Protein AF-A0A2E8JVJ4-F1 (afdb_monomer_lite)

Foldseek 3Di:
DDPDDDFDWDFDDDPPDDTDTHGPVVVVVVVVVVVCCVVVVVVCVVVVVVVVVVVVVCVVVVVDPDDDDPDPVVVVVVVVD

Secondary structure (DSSP, 8-state):
----PPPPEEEE--TTS--EEEEHHHHHHHHHHHHHHHHHHHHHHHHHHHHHHHHHHHHHTTSSPPPPP--THHHHTTS--

Sequence (81 aa):
MTRHKPAKVVKLSVLEFEDKFIPISLFSVAIGVIVIFTFTFPILGILTIPIMIAFIGGILTEGISFVEEPNAQKIAASEEE

pLDDT: mean 79.52, std 15.22, range [41.41, 96.56]

Radius of gyration: 28.28 Å; chains: 1; bounding box: 76×32×64 Å

Structure (mmCIF, N/CA/C/O backbone):
data_AF-A0A2E8JVJ4-F1
#
_entry.id   AF-A0A2E8JVJ4-F1
#
loop_
_atom_site.group_PDB
_atom_site.id
_atom_site.type_symbol
_atom_site.label_atom_id
_atom_site.label_alt_id
_atom_site.label_comp_id
_atom_site.label_asym_id
_atom_site.label_entity_id
_atom_site.label_seq_id
_atom_site.pdbx_PDB_ins_code
_atom_site.Cartn_x
_atom_site.Cartn_y
_atom_site.Cartn_z
_atom_site.occupancy
_atom_site.B_iso_or_equiv
_atom_site.auth_seq_id
_atom_site.auth_comp_id
_atom_site.auth_asym_id
_atom_site.auth_atom_id
_atom_site.pdbx_PDB_model_num
ATOM 1 N N . MET A 1 1 ? 7.746 -12.148 -42.432 1.00 41.41 1 MET A N 1
ATOM 2 C CA . MET A 1 1 ? 8.878 -11.719 -41.578 1.00 41.41 1 MET A CA 1
ATOM 3 C C . MET A 1 1 ? 8.454 -10.486 -40.792 1.00 41.41 1 MET A C 1
ATOM 5 O O . MET A 1 1 ? 8.405 -9.402 -41.357 1.00 41.41 1 MET A O 1
ATOM 9 N N . THR A 1 2 ? 8.053 -10.634 -39.530 1.00 55.06 2 THR A N 1
ATOM 10 C CA . THR A 1 2 ? 7.679 -9.495 -38.679 1.00 55.06 2 THR A CA 1
ATOM 11 C C . THR A 1 2 ? 8.938 -8.911 -38.040 1.00 55.06 2 THR A C 1
ATOM 13 O O . THR A 1 2 ? 9.680 -9.585 -37.332 1.00 55.06 2 THR A O 1
ATOM 16 N N . ARG A 1 3 ? 9.222 -7.646 -38.356 1.00 52.56 3 ARG A N 1
ATOM 17 C CA . ARG A 1 3 ? 10.375 -6.891 -37.854 1.00 52.56 3 ARG A CA 1
ATOM 18 C C . ARG A 1 3 ? 10.218 -6.695 -36.342 1.00 52.56 3 ARG A C 1
ATOM 20 O O . ARG A 1 3 ? 9.432 -5.853 -35.914 1.00 52.56 3 ARG A O 1
ATOM 27 N N . HIS A 1 4 ? 10.944 -7.471 -35.539 1.00 62.84 4 HIS A N 1
ATOM 28 C CA . HIS A 1 4 ? 10.987 -7.298 -34.088 1.00 62.84 4 HIS A CA 1
ATOM 29 C C . HIS A 1 4 ? 11.634 -5.934 -33.797 1.00 62.84 4 HIS A C 1
ATOM 31 O O . HIS A 1 4 ? 12.836 -5.750 -33.987 1.00 62.84 4 HIS A O 1
ATOM 37 N N . LYS A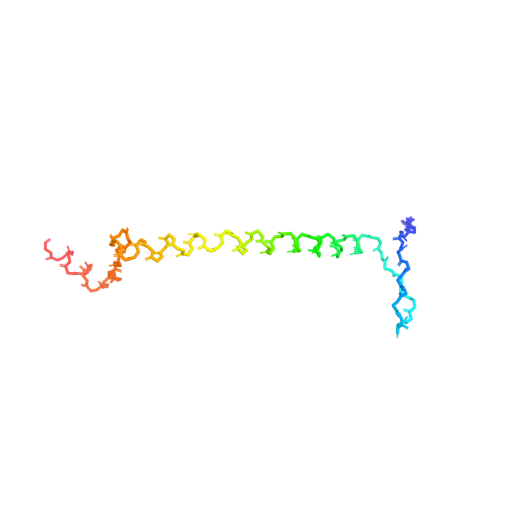 1 5 ? 10.834 -4.926 -33.421 1.00 69.06 5 LYS A N 1
ATOM 38 C CA . LYS A 1 5 ? 11.380 -3.649 -32.939 1.00 69.06 5 LYS A CA 1
ATOM 39 C C . LYS A 1 5 ? 12.224 -3.936 -31.687 1.00 69.06 5 LYS A C 1
ATOM 41 O O . LYS A 1 5 ? 11.766 -4.716 -30.847 1.00 69.06 5 LYS A O 1
ATOM 46 N N . PRO A 1 6 ? 13.412 -3.324 -31.537 1.00 68.81 6 PRO A N 1
ATOM 47 C CA . PRO A 1 6 ? 14.204 -3.490 -30.327 1.00 68.81 6 PRO A CA 1
ATOM 48 C C . PRO A 1 6 ? 13.402 -2.966 -29.130 1.00 68.81 6 PRO A C 1
ATOM 50 O O . PRO A 1 6 ? 12.948 -1.818 -29.131 1.00 68.81 6 PRO A O 1
ATOM 53 N N . ALA A 1 7 ? 13.176 -3.825 -28.135 1.00 73.62 7 ALA A N 1
ATOM 54 C CA . ALA A 1 7 ? 12.510 -3.437 -26.900 1.00 73.62 7 ALA A CA 1
ATOM 55 C C . ALA A 1 7 ? 13.425 -2.482 -26.122 1.00 73.62 7 ALA A C 1
ATOM 57 O O . ALA A 1 7 ? 14.606 -2.767 -25.930 1.00 73.62 7 ALA A O 1
ATOM 58 N N . LYS A 1 8 ? 12.894 -1.334 -25.685 1.00 81.44 8 LYS A N 1
ATOM 59 C CA . LYS A 1 8 ? 13.648 -0.417 -24.825 1.00 81.44 8 LYS A CA 1
ATOM 60 C C . LYS A 1 8 ? 13.812 -1.060 -23.445 1.00 81.44 8 LYS A C 1
ATOM 62 O O . LYS A 1 8 ? 12.822 -1.482 -22.841 1.00 81.44 8 LYS A O 1
ATOM 67 N N . VAL A 1 9 ? 15.045 -1.116 -22.958 1.00 86.50 9 VAL A N 1
ATOM 68 C CA . VAL A 1 9 ? 15.417 -1.758 -21.691 1.00 86.50 9 VAL A CA 1
ATOM 69 C C . VAL A 1 9 ? 16.068 -0.756 -20.740 1.00 86.50 9 VAL A C 1
ATOM 71 O O . VAL A 1 9 ? 16.689 0.211 -21.178 1.00 86.50 9 VAL A O 1
ATOM 74 N N . VAL A 1 10 ? 15.922 -1.000 -19.442 1.00 82.25 10 VAL A N 1
ATOM 75 C CA . VAL A 1 10 ? 16.623 -0.316 -18.353 1.00 82.25 10 VAL A CA 1
ATOM 76 C C . VAL A 1 10 ? 17.732 -1.234 -17.867 1.00 82.25 10 VAL A C 1
ATOM 78 O O . VAL A 1 10 ? 17.493 -2.417 -17.628 1.00 82.25 10 VAL A O 1
ATOM 81 N N . LYS A 1 11 ? 18.939 -0.689 -17.716 1.00 83.94 11 LYS A N 1
ATOM 82 C CA . LYS A 1 11 ? 20.051 -1.379 -17.068 1.00 83.94 11 LYS A CA 1
ATOM 83 C C . LYS A 1 11 ? 19.946 -1.149 -15.563 1.00 83.94 11 LYS A C 1
ATOM 85 O O . LYS A 1 11 ? 20.046 -0.008 -15.118 1.00 83.94 11 LYS A O 1
ATOM 90 N N . LEU A 1 12 ? 19.733 -2.212 -14.799 1.00 80.06 12 LEU A N 1
ATOM 91 C CA . LEU A 1 12 ? 19.786 -2.173 -13.342 1.00 80.06 12 LEU A CA 1
ATOM 92 C C . LEU A 1 12 ? 21.100 -2.783 -12.876 1.00 80.06 12 LEU A C 1
ATOM 94 O O . LEU A 1 12 ? 21.406 -3.927 -13.207 1.00 80.06 12 LEU A O 1
ATOM 98 N N . SER A 1 13 ? 21.840 -1.999 -12.100 1.00 76.69 13 SER A N 1
ATOM 99 C CA . SER A 1 13 ? 23.031 -2.438 -11.387 1.00 76.69 13 SER A CA 1
ATOM 100 C C . SER A 1 13 ? 22.699 -2.378 -9.902 1.00 76.69 13 SER A C 1
ATOM 102 O O . SER A 1 13 ? 22.472 -1.299 -9.352 1.00 76.69 13 SER A O 1
ATOM 104 N N . VAL A 1 14 ? 22.552 -3.543 -9.281 1.00 74.81 14 VAL A N 1
ATOM 105 C CA . VAL A 1 14 ? 22.407 -3.668 -7.827 1.00 74.81 14 VAL A CA 1
ATOM 106 C C . VAL A 1 14 ? 23.784 -4.061 -7.315 1.00 74.81 14 VAL A C 1
ATOM 108 O O . VAL A 1 14 ? 24.421 -4.898 -7.940 1.00 74.81 14 VAL A O 1
ATOM 111 N N . LEU A 1 15 ? 24.238 -3.457 -6.212 1.00 69.19 15 LEU A N 1
ATOM 112 C CA . LEU A 1 15 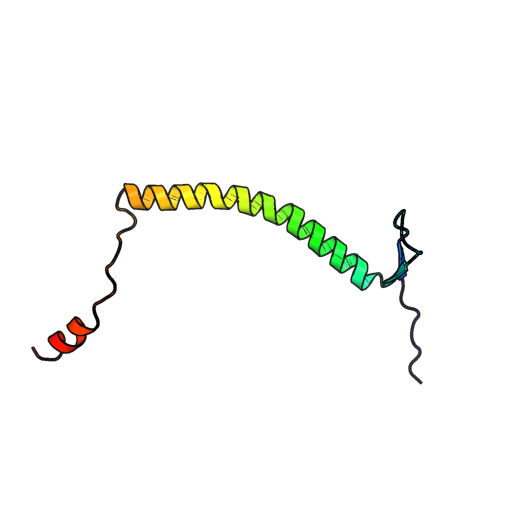? 25.619 -3.540 -5.699 1.00 69.19 15 LEU A CA 1
ATOM 113 C C . LEU A 1 15 ? 26.234 -4.957 -5.672 1.00 69.19 15 LEU A C 1
ATOM 115 O O . LEU A 1 15 ? 27.451 -5.078 -5.760 1.00 69.19 15 LEU A O 1
ATOM 119 N N . GLU A 1 16 ? 25.415 -6.008 -5.580 1.00 64.56 16 GLU A N 1
ATOM 120 C CA . GLU A 1 16 ? 25.846 -7.410 -5.476 1.00 64.56 16 GLU A CA 1
ATOM 121 C C . GLU A 1 16 ? 25.408 -8.312 -6.649 1.00 64.56 16 GLU A C 1
ATOM 123 O O . GLU A 1 16 ? 25.630 -9.520 -6.609 1.00 64.56 16 GLU A O 1
ATOM 128 N N . PHE A 1 17 ? 24.785 -7.771 -7.700 1.00 65.00 17 PHE A N 1
ATOM 129 C CA . PHE A 1 17 ? 24.271 -8.568 -8.820 1.00 65.00 17 PHE A CA 1
ATOM 130 C C . PHE A 1 17 ? 24.823 -8.105 -10.165 1.00 65.00 17 PHE A C 1
ATOM 132 O O . PHE A 1 17 ? 25.017 -6.915 -10.402 1.00 65.00 17 PHE A O 1
ATOM 139 N N . GLU A 1 18 ? 25.012 -9.066 -11.073 1.00 74.31 18 GLU A N 1
ATOM 140 C CA . GLU A 1 18 ? 25.331 -8.780 -12.470 1.00 74.31 18 GLU A CA 1
ATOM 141 C C . GLU A 1 18 ? 24.295 -7.840 -13.095 1.00 74.31 18 GLU A C 1
ATOM 143 O O . GLU A 1 18 ? 23.098 -7.908 -12.795 1.00 74.31 18 GLU A O 1
ATOM 148 N N . ASP A 1 19 ? 24.767 -6.975 -13.993 1.00 77.94 19 ASP A N 1
ATOM 149 C CA . ASP A 1 19 ? 23.938 -6.001 -14.688 1.00 77.94 19 ASP A CA 1
ATOM 150 C C . ASP A 1 19 ? 22.779 -6.688 -15.428 1.00 77.94 19 ASP A C 1
ATOM 152 O O . ASP A 1 19 ? 22.982 -7.413 -16.407 1.00 77.94 19 ASP A O 1
ATOM 156 N N . LYS A 1 20 ? 21.539 -6.424 -14.999 1.00 79.31 20 LYS A N 1
ATOM 157 C CA . LYS A 1 20 ? 20.337 -6.968 -15.648 1.00 79.31 20 LYS A CA 1
ATOM 158 C C . LYS A 1 20 ? 19.654 -5.916 -16.508 1.00 79.31 20 LYS A C 1
ATOM 160 O O . LYS A 1 20 ? 19.407 -4.791 -16.076 1.00 79.31 20 LYS A O 1
ATOM 165 N N . PHE A 1 21 ? 19.292 -6.314 -17.725 1.00 84.56 21 PHE A N 1
ATOM 166 C CA . PHE A 1 21 ? 18.498 -5.500 -18.641 1.00 84.56 21 PHE A CA 1
ATOM 167 C C . PHE A 1 21 ? 17.026 -5.889 -18.527 1.00 84.56 21 PHE A C 1
ATOM 169 O O . PHE A 1 21 ? 16.635 -6.990 -18.912 1.00 84.56 21 PHE A O 1
ATOM 176 N N . ILE A 1 22 ? 16.203 -4.984 -18.001 1.00 83.94 22 ILE A N 1
ATOM 177 C CA . ILE A 1 22 ? 14.765 -5.209 -17.820 1.00 83.94 22 ILE A CA 1
ATOM 178 C C . ILE A 1 22 ? 13.989 -4.359 -18.831 1.00 83.94 22 ILE A C 1
ATOM 180 O O . ILE A 1 22 ? 14.273 -3.168 -18.959 1.00 83.94 22 ILE A O 1
ATOM 184 N N . PRO A 1 23 ? 12.994 -4.910 -19.548 1.00 88.88 23 PRO A N 1
ATOM 185 C CA . PRO A 1 23 ? 12.093 -4.119 -20.381 1.00 88.88 23 PRO A CA 1
ATOM 186 C C . PRO A 1 23 ? 11.464 -2.954 -19.604 1.00 88.88 23 PRO A C 1
ATOM 188 O O . PRO A 1 23 ? 10.956 -3.147 -18.499 1.00 88.88 23 PRO A O 1
ATOM 191 N N . ILE A 1 24 ? 11.442 -1.755 -20.198 1.00 88.25 24 ILE A N 1
ATOM 192 C CA . ILE A 1 24 ? 10.887 -0.547 -19.551 1.00 88.25 24 ILE A CA 1
ATOM 193 C C . ILE A 1 24 ? 9.448 -0.766 -19.077 1.00 88.25 24 ILE A C 1
ATOM 195 O O . ILE A 1 24 ? 9.076 -0.267 -18.020 1.00 88.25 24 ILE A O 1
ATOM 199 N N . SER A 1 25 ? 8.646 -1.528 -19.825 1.00 88.19 25 SER A N 1
ATOM 200 C CA . SER A 1 25 ? 7.269 -1.847 -19.443 1.00 88.19 25 SER A CA 1
ATOM 201 C C . SER A 1 25 ? 7.203 -2.538 -18.079 1.00 88.19 25 SER A C 1
ATOM 203 O O . SER A 1 25 ? 6.507 -2.059 -17.188 1.00 88.19 25 SER A O 1
ATOM 205 N N . LEU A 1 26 ? 7.986 -3.599 -17.877 1.00 87.25 26 LEU A N 1
ATOM 206 C CA . LEU A 1 26 ? 8.036 -4.328 -16.607 1.00 87.25 26 LEU A CA 1
ATOM 207 C C . LEU A 1 26 ? 8.557 -3.447 -15.470 1.00 87.25 26 LEU A C 1
ATOM 209 O O . LEU A 1 26 ? 7.987 -3.443 -14.381 1.00 87.25 26 LEU A O 1
ATOM 213 N N . PHE A 1 27 ? 9.592 -2.652 -15.743 1.00 89.25 27 PHE A N 1
ATOM 214 C CA . PHE A 1 27 ? 10.146 -1.724 -14.761 1.00 89.25 27 PHE A CA 1
ATOM 215 C C . PHE A 1 27 ? 9.126 -0.658 -14.327 1.00 89.25 27 PHE A C 1
ATOM 217 O O . PHE A 1 27 ? 8.956 -0.406 -13.136 1.00 89.25 27 PHE A O 1
ATOM 224 N N . SER A 1 28 ? 8.391 -0.076 -15.279 1.00 89.94 28 SER A N 1
ATOM 225 C CA . SER A 1 28 ? 7.364 0.935 -14.997 1.00 89.94 28 SER A CA 1
ATOM 226 C C . SER A 1 28 ? 6.190 0.384 -14.190 1.00 89.94 28 SER A C 1
ATOM 228 O O . SER A 1 28 ? 5.711 1.062 -13.285 1.00 89.94 28 SER A O 1
ATOM 230 N N . VAL A 1 29 ? 5.766 -0.854 -14.463 1.00 93.88 29 VAL A N 1
ATOM 231 C CA . VAL A 1 29 ? 4.705 -1.517 -13.695 1.00 93.88 29 VAL A CA 1
ATOM 232 C C . VAL A 1 29 ? 5.167 -1.754 -12.261 1.00 93.88 29 VAL A C 1
ATOM 234 O O . VAL A 1 29 ? 4.441 -1.411 -11.334 1.00 93.88 29 VAL A O 1
ATOM 237 N N . ALA A 1 30 ? 6.386 -2.267 -12.065 1.00 91.31 30 ALA A N 1
ATOM 238 C CA . ALA A 1 30 ? 6.933 -2.501 -10.730 1.00 91.31 30 ALA A CA 1
ATOM 239 C C . ALA A 1 30 ? 7.001 -1.211 -9.896 1.00 91.31 30 ALA A C 1
ATOM 241 O O . ALA A 1 30 ? 6.517 -1.190 -8.765 1.00 91.31 30 ALA A O 1
ATOM 242 N N . ILE A 1 31 ? 7.525 -0.117 -10.464 1.00 94.31 31 ILE A N 1
ATOM 243 C CA . ILE A 1 31 ? 7.537 1.186 -9.782 1.00 94.31 31 ILE A CA 1
ATOM 244 C C . ILE A 1 31 ? 6.116 1.665 -9.492 1.00 94.31 31 ILE A C 1
ATOM 246 O O . ILE A 1 31 ? 5.839 2.085 -8.373 1.00 94.31 31 ILE A O 1
ATOM 250 N N . GLY A 1 32 ? 5.209 1.581 -10.468 1.00 95.06 32 GLY A N 1
ATOM 251 C CA . GLY A 1 32 ? 3.821 2.002 -10.288 1.00 95.06 32 GLY A CA 1
ATOM 252 C C . GLY A 1 32 ? 3.149 1.287 -9.118 1.00 95.06 32 GLY A C 1
ATOM 253 O O . GLY A 1 32 ? 2.540 1.935 -8.274 1.00 95.06 32 GLY A O 1
ATOM 254 N N . VAL A 1 33 ? 3.329 -0.030 -9.012 1.00 96.06 33 VAL A N 1
ATOM 255 C CA . VAL A 1 33 ? 2.792 -0.838 -7.908 1.00 96.06 33 VAL A CA 1
ATOM 256 C C . VAL A 1 33 ? 3.373 -0.403 -6.560 1.00 96.06 33 VAL A C 1
ATOM 258 O O . VAL A 1 33 ? 2.614 -0.186 -5.618 1.00 96.06 33 VAL A O 1
ATOM 261 N N . ILE A 1 34 ? 4.696 -0.225 -6.467 1.00 96.25 34 ILE A N 1
ATOM 262 C CA . ILE A 1 34 ? 5.360 0.228 -5.231 1.00 96.25 34 ILE A CA 1
ATOM 263 C C . ILE A 1 34 ? 4.812 1.587 -4.795 1.00 96.25 34 ILE A C 1
ATOM 265 O O . ILE A 1 34 ? 4.464 1.776 -3.629 1.00 96.25 34 ILE A O 1
ATOM 269 N N . VAL A 1 35 ? 4.706 2.527 -5.733 1.00 96.44 35 VAL A N 1
ATOM 270 C CA . VAL A 1 35 ? 4.205 3.878 -5.472 1.00 96.44 35 VAL A CA 1
ATOM 271 C C . VAL A 1 35 ? 2.757 3.828 -4.993 1.00 96.44 35 VAL A C 1
ATOM 273 O O . VAL A 1 35 ? 2.448 4.410 -3.956 1.00 96.44 35 VAL A O 1
ATOM 276 N N . ILE A 1 36 ? 1.886 3.092 -5.690 1.00 96.56 36 ILE A N 1
ATOM 277 C CA . ILE A 1 36 ? 0.475 2.939 -5.309 1.00 96.56 36 ILE A CA 1
ATOM 278 C C . ILE A 1 36 ? 0.371 2.398 -3.887 1.00 96.56 36 ILE A C 1
ATOM 280 O O . ILE A 1 36 ? -0.261 3.034 -3.050 1.00 96.56 36 ILE A O 1
ATOM 284 N N . PHE A 1 37 ? 1.041 1.287 -3.575 1.00 95.81 37 PHE A N 1
ATOM 285 C CA . PHE A 1 37 ? 0.986 0.717 -2.229 1.00 95.81 37 PHE A CA 1
ATOM 286 C C . PHE A 1 37 ? 1.502 1.685 -1.165 1.00 95.81 37 PHE A C 1
ATOM 288 O O . PHE A 1 37 ? 0.864 1.841 -0.125 1.00 95.81 37 PHE A O 1
ATOM 295 N N . THR A 1 38 ? 2.596 2.393 -1.444 1.00 95.44 38 THR A N 1
ATOM 296 C CA . THR A 1 38 ? 3.168 3.381 -0.516 1.00 95.44 38 THR A CA 1
ATOM 297 C C . THR A 1 38 ? 2.161 4.471 -0.141 1.00 95.44 38 THR A C 1
ATOM 299 O O . THR A 1 38 ? 2.138 4.901 1.009 1.00 95.44 38 THR A O 1
ATOM 302 N N . PHE A 1 39 ? 1.294 4.890 -1.067 1.00 95.12 39 PHE A N 1
ATOM 303 C CA . PHE A 1 39 ? 0.242 5.873 -0.787 1.00 95.12 39 PHE A CA 1
ATOM 304 C C . PHE A 1 39 ? -1.039 5.252 -0.220 1.00 95.12 39 PHE A C 1
ATOM 306 O O . PHE A 1 39 ? -1.663 5.829 0.669 1.00 95.12 39 PHE A O 1
ATOM 313 N N . THR A 1 40 ? -1.443 4.078 -0.704 1.00 95.38 40 THR A N 1
ATOM 314 C CA . THR A 1 40 ? -2.694 3.430 -0.294 1.00 95.38 40 THR A CA 1
ATOM 315 C C . THR A 1 40 ? -2.639 2.934 1.151 1.00 95.38 40 THR A C 1
ATOM 317 O O . THR A 1 40 ? -3.635 3.064 1.861 1.00 95.38 40 THR A O 1
ATOM 320 N N . PHE A 1 41 ? -1.500 2.418 1.627 1.00 94.12 41 PHE A N 1
ATOM 321 C CA . PHE A 1 41 ? -1.387 1.886 2.993 1.00 94.12 41 PHE A CA 1
ATOM 322 C C . PHE A 1 41 ? -1.625 2.938 4.093 1.00 94.12 41 PHE A C 1
ATOM 324 O O . PHE A 1 41 ? -2.451 2.679 4.969 1.00 94.12 41 PHE A O 1
ATOM 331 N N . PRO A 1 42 ? -0.994 4.129 4.067 1.00 92.94 42 PRO A N 1
ATOM 332 C CA . PRO A 1 42 ? -1.286 5.185 5.036 1.00 92.94 42 PRO A CA 1
ATOM 333 C C . PRO A 1 42 ? -2.748 5.637 5.009 1.00 92.94 42 PRO A C 1
ATOM 335 O O . PRO A 1 42 ? -3.349 5.822 6.063 1.00 92.94 42 PRO A O 1
ATOM 338 N N . ILE A 1 43 ? -3.338 5.768 3.816 1.00 94.75 43 ILE A N 1
ATOM 339 C CA . ILE A 1 43 ? -4.746 6.160 3.660 1.00 94.75 43 ILE A CA 1
ATOM 340 C C . ILE A 1 43 ? -5.660 5.104 4.287 1.00 94.75 43 ILE A C 1
ATOM 342 O O . ILE A 1 43 ? -6.544 5.448 5.067 1.00 94.75 43 ILE A O 1
ATOM 346 N N . LEU A 1 44 ? -5.421 3.820 4.007 1.00 93.69 44 LEU A N 1
ATOM 347 C CA . LEU A 1 44 ? -6.144 2.718 4.641 1.00 93.69 44 LEU A CA 1
ATOM 348 C C . LEU A 1 44 ? -5.983 2.745 6.162 1.00 93.69 44 LEU A C 1
ATOM 350 O O . LEU A 1 44 ? -6.974 2.607 6.870 1.00 93.69 44 LEU A O 1
ATOM 354 N N . GLY A 1 45 ? -4.776 2.977 6.681 1.00 89.94 45 GLY A N 1
ATOM 355 C CA . GLY A 1 45 ? -4.546 3.101 8.123 1.00 89.94 45 GLY A CA 1
ATOM 356 C C . GLY A 1 45 ? -5.370 4.230 8.747 1.00 89.94 45 GLY A C 1
ATOM 357 O O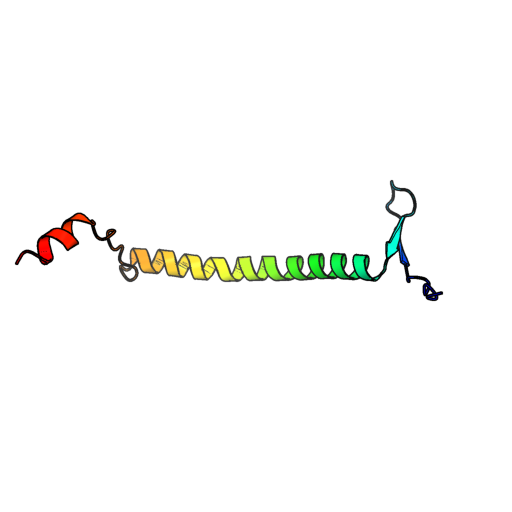 . GLY A 1 45 ? -6.060 4.024 9.741 1.00 89.94 45 GLY A O 1
ATOM 358 N N . ILE A 1 46 ? -5.373 5.407 8.119 1.00 95.00 46 ILE A N 1
ATOM 359 C CA . ILE A 1 46 ? -6.134 6.569 8.598 1.00 95.00 46 ILE A CA 1
ATOM 360 C C . ILE A 1 46 ? -7.644 6.332 8.511 1.00 95.00 46 ILE A C 1
ATOM 362 O O . ILE A 1 46 ? -8.363 6.769 9.401 1.00 95.00 46 ILE A O 1
ATOM 366 N N . LEU A 1 47 ? -8.139 5.649 7.476 1.00 96.44 47 LEU A N 1
ATOM 367 C CA . LEU A 1 47 ? -9.572 5.388 7.294 1.00 96.44 47 LEU A CA 1
ATOM 368 C C . LEU A 1 47 ? -10.092 4.238 8.159 1.00 96.44 47 LEU A C 1
ATOM 370 O O . LEU A 1 47 ? -11.227 4.282 8.626 1.00 96.44 47 LEU A O 1
ATOM 374 N N . THR A 1 48 ? -9.282 3.212 8.398 1.00 93.50 48 THR A N 1
ATOM 375 C CA . THR A 1 48 ? -9.699 2.033 9.174 1.00 93.50 48 THR A CA 1
ATOM 376 C C . THR A 1 48 ? -9.916 2.352 10.650 1.00 93.50 48 THR A C 1
ATOM 378 O O . THR A 1 48 ? -10.850 1.822 11.246 1.00 93.50 48 THR A O 1
ATOM 381 N N . ILE A 1 49 ? -9.130 3.263 11.233 1.00 93.25 49 ILE A N 1
ATOM 382 C CA . ILE A 1 49 ? -9.275 3.692 12.635 1.00 93.25 49 ILE A CA 1
ATOM 383 C C . ILE A 1 49 ? -10.669 4.283 12.943 1.00 93.25 49 ILE A C 1
ATOM 385 O O . ILE A 1 49 ? -11.345 3.747 13.822 1.00 93.25 49 ILE A O 1
ATOM 389 N N . PRO A 1 50 ? -11.158 5.340 12.262 1.00 92.75 50 PRO A N 1
ATOM 390 C CA . PRO A 1 50 ? -12.469 5.921 12.546 1.00 92.75 50 PRO A CA 1
ATOM 391 C C . PRO A 1 50 ? -13.613 4.957 12.229 1.00 92.75 50 PRO A C 1
ATOM 393 O O . PRO A 1 50 ? -14.598 4.938 12.961 1.00 92.75 50 PRO A O 1
ATOM 396 N N . ILE A 1 51 ? -13.472 4.121 11.193 1.00 94.62 51 ILE A N 1
ATOM 397 C CA . ILE A 1 51 ? -14.452 3.072 10.888 1.00 94.62 51 ILE A CA 1
ATOM 398 C C . ILE A 1 51 ? -14.563 2.107 12.072 1.00 94.62 51 ILE A C 1
ATOM 400 O O . ILE A 1 51 ? -15.663 1.859 12.555 1.00 94.62 51 ILE A O 1
ATOM 404 N N . MET A 1 52 ? -13.438 1.614 12.593 1.00 93.56 52 MET A N 1
ATOM 405 C CA . MET A 1 52 ? -13.434 0.719 13.754 1.00 93.56 52 MET A CA 1
ATOM 406 C C . MET A 1 52 ? -14.024 1.375 15.002 1.00 93.56 52 MET A C 1
ATOM 408 O O . MET A 1 52 ? -14.794 0.736 15.714 1.00 93.56 52 MET A O 1
ATOM 412 N N . ILE A 1 53 ? -13.715 2.650 15.254 1.00 93.88 53 ILE A N 1
ATOM 413 C CA . ILE A 1 53 ? -14.307 3.404 16.368 1.00 93.88 53 ILE A CA 1
ATOM 414 C C . ILE A 1 53 ? -15.829 3.489 16.209 1.00 93.88 53 ILE A C 1
ATOM 416 O O . ILE A 1 53 ? -16.548 3.257 17.177 1.00 93.88 53 ILE A O 1
ATOM 420 N N . ALA A 1 54 ? -16.328 3.772 15.004 1.00 92.06 54 ALA A N 1
ATOM 421 C CA . ALA A 1 54 ? -17.762 3.826 14.731 1.00 92.06 54 ALA A CA 1
ATOM 422 C C . ALA A 1 54 ? -18.441 2.463 14.932 1.00 92.06 54 ALA A C 1
ATOM 424 O O . ALA A 1 54 ? -19.515 2.404 15.524 1.00 92.06 54 ALA A O 1
ATOM 425 N N . PHE A 1 55 ? -17.803 1.368 14.507 1.00 91.56 55 PHE A N 1
ATOM 426 C CA . PHE A 1 55 ? -18.303 0.010 14.736 1.00 91.56 55 PHE A CA 1
ATOM 427 C C . PHE A 1 55 ? -18.371 -0.338 16.226 1.00 91.56 55 PHE A C 1
ATOM 429 O O . PHE A 1 55 ? -19.415 -0.768 16.709 1.00 91.56 55 PHE A O 1
ATOM 436 N N . ILE A 1 56 ? -17.285 -0.123 16.974 1.00 90.38 56 ILE A N 1
ATOM 437 C CA . ILE A 1 56 ? -17.247 -0.407 18.418 1.00 90.38 56 ILE A CA 1
ATOM 438 C C . ILE A 1 56 ? -18.253 0.479 19.159 1.00 90.38 56 ILE A C 1
ATOM 440 O O . ILE A 1 56 ? -19.003 -0.011 20.000 1.00 90.38 56 ILE A O 1
ATOM 444 N N . GLY A 1 57 ? -18.306 1.769 18.823 1.00 90.50 57 GLY A N 1
ATOM 445 C CA . GLY A 1 57 ? -19.279 2.705 19.376 1.00 90.50 57 GLY A CA 1
ATOM 446 C C . GLY A 1 57 ? -20.713 2.256 19.108 1.00 90.50 57 GLY A C 1
ATOM 447 O O . GLY A 1 57 ? -21.500 2.190 20.042 1.00 90.50 57 GLY A O 1
ATOM 448 N N . GLY A 1 58 ? -21.026 1.860 17.872 1.00 88.94 58 GLY A N 1
ATOM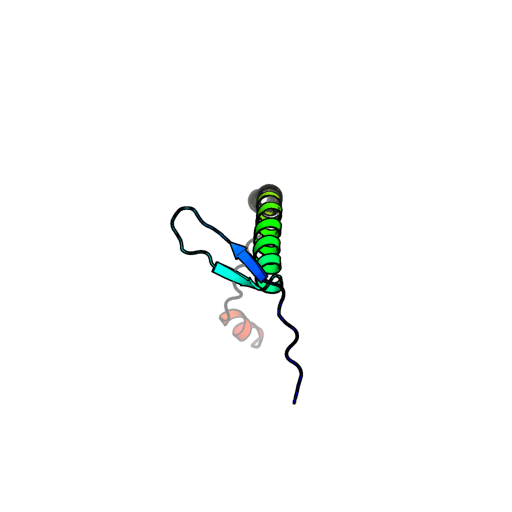 449 C CA . GLY A 1 58 ? -22.345 1.355 17.496 1.00 88.94 58 GLY A CA 1
ATOM 450 C C . GLY A 1 58 ? -22.759 0.103 18.268 1.00 88.94 58 GLY A C 1
ATOM 451 O O . GLY A 1 58 ? -23.923 -0.017 18.635 1.00 88.94 58 GLY A O 1
ATOM 452 N N . ILE A 1 59 ? -21.820 -0.796 18.574 1.00 86.94 59 ILE A N 1
ATOM 453 C CA . ILE A 1 59 ? -22.084 -1.955 19.439 1.00 86.94 59 ILE A CA 1
ATOM 454 C C . ILE A 1 59 ? -22.408 -1.497 20.869 1.00 86.94 59 ILE A C 1
ATOM 456 O O . ILE A 1 59 ? -23.404 -1.927 21.443 1.00 86.94 59 ILE A O 1
ATOM 460 N N . LEU A 1 60 ? -21.593 -0.610 21.446 1.00 86.88 60 LEU A N 1
ATOM 461 C CA . LEU A 1 60 ? -21.760 -0.154 22.832 1.00 86.88 60 LEU A CA 1
ATOM 462 C C . LEU A 1 60 ? -23.013 0.702 23.048 1.00 86.88 60 LEU A C 1
ATOM 464 O O . LEU A 1 60 ? -23.564 0.706 24.144 1.00 86.88 60 LEU A O 1
ATOM 468 N N . THR A 1 61 ? -23.457 1.435 22.027 1.00 86.31 61 THR A N 1
ATOM 469 C CA . THR A 1 61 ? -24.671 2.262 22.085 1.00 86.31 61 THR A CA 1
ATOM 470 C C . THR A 1 61 ? -25.922 1.520 21.616 1.00 86.31 61 THR A C 1
ATOM 472 O O . THR A 1 61 ? -26.918 2.175 21.326 1.00 86.31 61 THR A O 1
ATOM 475 N N . GLU A 1 62 ? -25.862 0.190 21.461 1.00 76.25 62 GLU A N 1
ATOM 476 C CA . GLU A 1 62 ? -26.944 -0.656 20.919 1.00 76.25 62 GLU A CA 1
ATOM 477 C C . GLU A 1 62 ? -27.438 -0.241 19.514 1.00 76.25 62 GLU A C 1
ATOM 479 O O . GLU A 1 62 ? -28.484 -0.687 19.046 1.00 76.25 62 GLU A O 1
ATOM 484 N N . GLY A 1 63 ? -26.673 0.587 18.795 1.00 73.62 63 GLY A N 1
ATOM 485 C CA . GLY A 1 63 ? -26.966 0.975 17.411 1.00 73.62 63 GLY A CA 1
ATOM 486 C C . GLY A 1 63 ? -26.703 -0.155 16.412 1.00 73.62 63 GLY A C 1
ATOM 487 O O . GLY A 1 63 ? -27.244 -0.150 15.309 1.00 73.62 63 GLY A O 1
ATOM 488 N N . ILE A 1 64 ? -25.885 -1.134 16.805 1.00 72.75 64 ILE A N 1
ATOM 489 C CA . ILE A 1 64 ? -25.629 -2.376 16.079 1.00 72.75 64 ILE A CA 1
ATOM 490 C C . ILE A 1 64 ? -26.163 -3.516 16.948 1.00 72.75 64 ILE A C 1
ATOM 492 O O . ILE A 1 64 ? -25.537 -3.906 17.931 1.00 72.75 64 ILE A O 1
ATOM 496 N N . SER A 1 65 ? -27.343 -4.026 16.592 1.00 69.56 65 SER A N 1
ATOM 497 C CA . SER A 1 65 ? -27.969 -5.164 17.267 1.00 69.56 65 SER A CA 1
ATOM 498 C C . SER A 1 65 ? -27.516 -6.475 16.621 1.00 69.56 65 SER A C 1
ATOM 500 O O . SER A 1 65 ? -27.545 -6.616 15.396 1.00 69.56 65 SER A O 1
ATOM 502 N N . PHE A 1 66 ? -27.084 -7.432 17.442 1.00 67.31 66 PHE A N 1
ATOM 503 C CA . PHE A 1 66 ? -26.773 -8.782 16.985 1.00 67.31 66 PHE A CA 1
ATOM 504 C C . PHE A 1 66 ? -28.082 -9.537 16.765 1.00 67.31 66 PHE A C 1
ATOM 506 O O . PHE A 1 66 ? -28.862 -9.718 17.697 1.00 67.31 66 PHE A O 1
ATOM 513 N N . VAL A 1 67 ? -28.322 -9.973 15.532 1.00 74.81 67 VAL A N 1
ATOM 514 C CA . VAL A 1 67 ? -29.452 -10.848 15.215 1.00 74.81 67 VAL A CA 1
ATOM 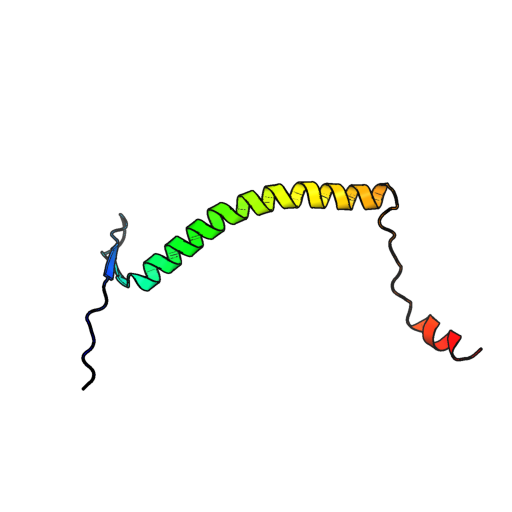515 C C . VAL A 1 67 ? -28.951 -12.284 15.280 1.00 74.81 67 VAL A C 1
ATOM 517 O O . VAL A 1 67 ? -27.939 -12.616 14.661 1.00 74.81 67 VAL A O 1
ATOM 520 N N . GLU A 1 68 ? -29.637 -13.126 16.048 1.00 75.25 68 GLU A N 1
ATOM 521 C CA . GLU A 1 68 ? -29.381 -14.563 16.049 1.00 75.25 68 GLU A CA 1
ATOM 522 C C . GLU A 1 68 ? -29.710 -15.143 14.670 1.00 75.25 68 GLU A C 1
ATOM 524 O O . GLU A 1 68 ? -30.696 -14.762 14.033 1.00 75.25 68 GLU A O 1
ATOM 529 N N . GLU A 1 69 ? -28.865 -16.057 14.197 1.00 74.94 69 GLU A N 1
ATOM 530 C CA . GLU A 1 69 ? -29.079 -16.754 12.933 1.00 74.94 69 GLU A CA 1
ATOM 531 C C . GLU A 1 69 ? -30.461 -17.433 12.984 1.00 74.94 69 GLU A C 1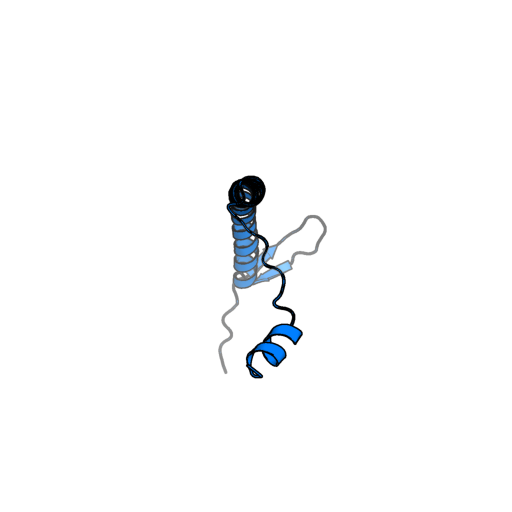
ATOM 533 O O . GLU A 1 69 ? -30.747 -18.137 13.961 1.00 74.94 69 GLU A O 1
ATOM 538 N N . PRO A 1 70 ? -31.364 -17.190 12.010 1.00 67.31 70 PRO A N 1
ATOM 539 C CA . PRO A 1 70 ? -32.711 -17.733 12.062 1.00 67.31 70 PRO A CA 1
ATOM 540 C C . PRO A 1 70 ? -32.610 -19.253 12.074 1.00 67.31 70 PRO A C 1
ATOM 542 O O . PRO A 1 70 ? -32.269 -19.883 11.074 1.00 67.31 70 PRO A O 1
ATOM 545 N N . ASN A 1 71 ? -32.866 -19.833 13.245 1.00 60.50 71 ASN A N 1
ATOM 546 C CA . ASN A 1 71 ? -32.801 -21.264 13.463 1.00 60.50 71 ASN A CA 1
ATOM 547 C C . ASN A 1 71 ? -33.734 -21.924 12.438 1.00 60.50 71 ASN A C 1
ATOM 549 O O . ASN A 1 71 ? -34.942 -21.677 12.460 1.00 60.50 71 ASN A O 1
ATOM 553 N N . ALA A 1 72 ? -33.179 -22.719 11.517 1.00 59.56 72 ALA A N 1
ATOM 554 C CA . ALA A 1 72 ? -33.908 -23.318 10.392 1.00 59.56 72 ALA A CA 1
ATOM 555 C C . ALA A 1 72 ? -35.147 -24.123 10.840 1.00 59.56 72 ALA A C 1
ATOM 557 O O . ALA A 1 72 ? -36.074 -24.348 10.067 1.00 59.56 72 ALA A O 1
ATOM 558 N N . GLN A 1 73 ? -35.200 -24.492 12.119 1.00 55.56 73 GLN A N 1
ATOM 559 C CA . GLN A 1 73 ? -36.323 -25.161 12.762 1.00 55.56 73 GLN A CA 1
ATOM 560 C C . GLN A 1 73 ? -37.589 -24.294 12.907 1.00 55.56 73 GLN A C 1
ATOM 562 O O . GLN A 1 73 ? -38.679 -24.837 13.059 1.00 55.56 73 GLN A O 1
ATOM 567 N N . LYS A 1 74 ? -37.479 -22.959 12.848 1.00 50.22 74 LYS A N 1
ATOM 568 C CA . LYS A 1 74 ? -38.620 -22.036 13.005 1.00 50.22 74 LYS A CA 1
ATOM 569 C C . LYS A 1 74 ? -39.398 -21.798 11.706 1.00 50.22 74 LYS A C 1
ATOM 571 O O . LYS A 1 74 ? -40.545 -21.378 11.770 1.00 50.22 74 LYS A O 1
ATOM 576 N N . ILE A 1 75 ? -38.795 -22.087 10.550 1.00 56.88 75 ILE A N 1
ATOM 577 C CA . ILE A 1 75 ? -39.463 -21.979 9.242 1.00 56.88 75 ILE A CA 1
ATOM 578 C C . ILE A 1 75 ? -40.438 -23.150 9.060 1.00 56.88 75 ILE A C 1
ATOM 580 O O . ILE A 1 75 ? -41.580 -22.931 8.682 1.00 56.88 75 ILE A O 1
ATOM 584 N N . ALA A 1 76 ? -40.040 -24.365 9.454 1.00 52.69 76 ALA A N 1
ATOM 585 C CA . ALA A 1 76 ? -40.909 -25.543 9.381 1.00 52.69 76 ALA A CA 1
ATOM 586 C C . ALA A 1 76 ? -42.129 -25.469 10.323 1.00 52.69 76 ALA A C 1
ATOM 588 O O . ALA A 1 76 ? -43.174 -26.018 10.011 1.00 52.69 76 ALA A O 1
ATOM 589 N N . ALA A 1 77 ? -42.016 -24.768 11.456 1.00 54.84 77 ALA A N 1
ATOM 590 C CA . ALA A 1 77 ? -43.108 -24.643 12.424 1.00 54.84 77 ALA A CA 1
ATOM 591 C C . ALA A 1 77 ? -44.128 -23.537 12.083 1.00 54.84 77 ALA A C 1
ATOM 593 O O . ALA A 1 77 ? -45.192 -23.500 12.685 1.00 54.84 77 ALA A O 1
ATOM 594 N N . SER A 1 78 ? -43.810 -22.628 11.151 1.00 54.09 78 SER A N 1
ATOM 595 C CA . SER A 1 78 ? -44.706 -21.529 10.750 1.00 54.09 78 SER A CA 1
ATOM 596 C C . SER A 1 78 ? -45.495 -21.826 9.470 1.00 54.09 78 SER A C 1
ATOM 598 O O . SER A 1 78 ? -46.362 -21.037 9.109 1.00 54.09 78 SER A O 1
ATOM 600 N N . GLU A 1 79 ? -45.192 -22.930 8.781 1.00 56.53 79 GLU A N 1
ATOM 601 C CA . GLU A 1 79 ? -45.969 -23.439 7.641 1.00 56.53 79 GLU A CA 1
ATOM 602 C C . GLU A 1 79 ? -47.064 -24.439 8.078 1.00 56.53 79 GLU A C 1
ATOM 604 O O . GLU A 1 79 ? -47.854 -24.880 7.245 1.00 56.53 79 GLU A O 1
ATOM 609 N N . GLU A 1 80 ? -47.128 -24.779 9.374 1.00 52.19 80 GLU A N 1
ATOM 610 C CA . GLU A 1 80 ? -48.102 -25.716 9.964 1.00 52.19 80 GLU A CA 1
ATOM 611 C C . GLU A 1 80 ? -49.196 -25.045 10.836 1.00 52.19 80 GLU A C 1
ATOM 613 O O . GLU A 1 80 ? -50.012 -25.764 11.414 1.00 52.19 80 GLU A O 1
ATOM 618 N N . GLU A 1 81 ? -49.264 -23.703 10.910 1.00 43.06 81 GLU A N 1
ATOM 619 C CA . GLU A 1 81 ? -50.366 -22.946 11.561 1.00 43.06 81 GLU A CA 1
ATOM 620 C C . GLU A 1 81 ? -51.312 -22.260 10.562 1.00 43.06 81 GLU A C 1
ATOM 622 O O . GLU A 1 81 ? -50.825 -21.561 9.642 1.00 43.06 81 GLU A O 1
#